Protein AF-A0A453N1J4-F1 (afdb_monomer_lite)

Radius of gyration: 18.37 Å; chains: 1; bounding box: 46×30×53 Å

InterPro domains:
  IPR014472 Choline/ethanolamine phosphotransferase [PTHR10414] (2-165)

pLDDT: mean 86.49, std 8.99, range [55.34, 95.88]

Sequence (165 aa):
MCGNATFWFWVISAVPFYFATWEHYFTNTLVLPIVNGPTEGLMLIYVCHIFTFFTGAEWWAQDFRKSVPLLNWVPLVPEISLYGIVLFLMIAFAVIPTIGSNTHNVYKVVEARKGSMVLALAMLFPFGLLMAGTLVWSYLSPSDIMRNQPHLLIIGTGFAFGYLV

Secondary structure (DSSP, 8-state):
--TTHHHHHHHHHHHHHHHHHHHHHHHSS----GGG-HHHHHHHHHHHHHHHHHH-THHHHSBHHHH-GGGTT-TT--S-BHHHHHHHHHIIIIIHHHHHHHHHHHHHHHHHTT--HHHHHHTTHHHHHHHHHHHHHHHH-TT-HHHH-HHHHHHHHHH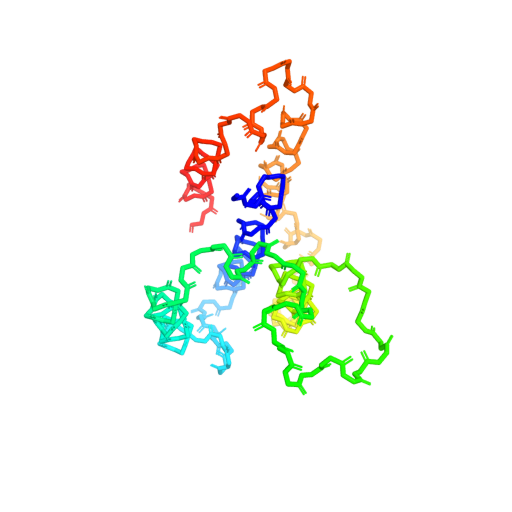HHHTT-

Organism: Aegilops tauschii subsp. strangulata (NCBI:txid200361)

Foldseek 3Di:
DCQLCLVLVLVLVLQLVLLQVLLCVLVVDRDADPCGDPVNVVVVVVVVVVVCVVVPPVLQAAFPCVNCVVCVPPPPGDRDGNVVVVSVCSVVPPNVVSNVVSLVSNVVSCVVVVHDSVVSVVLCVVVVCLSVVLVVCCVPPPVNCSRPPVPVSSVVSVVVSVVSD

Structure (mmCIF, N/CA/C/O backbone):
data_AF-A0A453N1J4-F1
#
_entry.id   AF-A0A453N1J4-F1
#
loop_
_atom_site.group_PDB
_atom_site.id
_atom_site.type_symbol
_atom_site.label_atom_id
_atom_site.label_alt_id
_atom_site.label_comp_id
_atom_site.label_asym_id
_atom_site.label_entity_id
_atom_site.label_seq_id
_atom_site.pdbx_PDB_ins_code
_atom_site.Cartn_x
_atom_site.Cartn_y
_atom_site.Cartn_z
_atom_site.occupancy
_atom_site.B_iso_or_equiv
_atom_site.auth_seq_id
_atom_site.auth_comp_id
_atom_site.auth_asym_id
_atom_site.auth_atom_id
_atom_site.pdbx_PDB_model_num
ATOM 1 N N . MET A 1 1 ? 13.678 -0.087 -13.800 1.00 57.50 1 MET A N 1
ATOM 2 C CA . MET A 1 1 ? 12.904 -0.615 -12.647 1.00 57.50 1 MET A CA 1
ATOM 3 C C . MET A 1 1 ? 12.315 0.572 -11.894 1.00 57.50 1 MET A C 1
ATOM 5 O O . MET A 1 1 ? 12.985 1.592 -11.867 1.00 57.50 1 MET A O 1
ATOM 9 N N . CYS A 1 2 ? 11.082 0.480 -11.383 1.00 63.28 2 CYS A N 1
ATOM 10 C CA . CYS A 1 2 ? 10.147 1.581 -11.058 1.00 63.28 2 CYS A CA 1
ATOM 11 C C . CYS A 1 2 ? 10.631 2.752 -10.163 1.00 63.28 2 CYS A C 1
ATOM 13 O O . CYS A 1 2 ? 9.844 3.657 -9.898 1.00 63.28 2 CYS A O 1
ATOM 15 N N . GLY A 1 3 ? 11.891 2.786 -9.716 1.00 74.00 3 GLY A N 1
ATOM 16 C CA . GLY A 1 3 ? 12.502 3.912 -9.005 1.00 74.00 3 GLY A CA 1
ATOM 17 C C . GLY A 1 3 ? 11.661 4.343 -7.807 1.00 74.00 3 GLY A C 1
ATOM 18 O O . GLY A 1 3 ? 11.238 3.505 -7.009 1.00 74.00 3 GLY A O 1
ATOM 19 N N . ASN A 1 4 ? 11.331 5.633 -7.750 1.00 72.25 4 ASN A N 1
ATOM 20 C CA . ASN A 1 4 ? 10.518 6.218 -6.681 1.00 72.25 4 ASN A CA 1
ATOM 21 C C . ASN A 1 4 ? 9.087 5.652 -6.615 1.00 72.25 4 ASN A C 1
ATOM 23 O O . ASN A 1 4 ? 8.460 5.685 -5.558 1.00 72.25 4 ASN A O 1
ATOM 27 N N . ALA A 1 5 ? 8.566 5.075 -7.704 1.00 81.81 5 ALA A N 1
ATOM 28 C CA . ALA A 1 5 ? 7.244 4.450 -7.697 1.00 81.81 5 ALA A CA 1
ATOM 29 C C . ALA A 1 5 ? 7.202 3.133 -6.908 1.00 81.81 5 ALA A C 1
ATOM 31 O O . ALA A 1 5 ? 6.128 2.710 -6.488 1.00 81.81 5 ALA A O 1
ATOM 32 N N . THR A 1 6 ? 8.352 2.504 -6.646 1.00 83.19 6 THR A N 1
ATOM 33 C CA . THR A 1 6 ? 8.424 1.240 -5.892 1.00 83.19 6 THR A CA 1
ATOM 34 C C . THR A 1 6 ? 7.855 1.391 -4.478 1.00 83.19 6 THR A C 1
ATOM 36 O O . THR A 1 6 ? 7.140 0.510 -4.007 1.00 83.19 6 THR A O 1
ATOM 39 N N . PHE A 1 7 ? 8.098 2.534 -3.827 1.00 86.25 7 PHE A N 1
ATOM 40 C CA . PHE A 1 7 ? 7.507 2.828 -2.522 1.00 86.25 7 PHE A CA 1
ATOM 41 C C . PHE A 1 7 ? 5.975 2.852 -2.594 1.00 86.25 7 PHE A C 1
ATOM 43 O O . PHE A 1 7 ? 5.300 2.242 -1.772 1.00 86.25 7 PHE A O 1
ATOM 50 N N . TRP A 1 8 ? 5.413 3.485 -3.624 1.00 89.19 8 TRP A N 1
ATOM 51 C CA . TRP A 1 8 ? 3.966 3.577 -3.800 1.00 89.19 8 TRP A CA 1
ATOM 52 C C . TRP A 1 8 ? 3.303 2.216 -4.053 1.00 89.19 8 TRP A C 1
ATOM 54 O O . TRP A 1 8 ? 2.190 2.001 -3.584 1.00 89.19 8 TRP A O 1
ATOM 64 N N . PHE A 1 9 ? 3.992 1.265 -4.694 1.00 88.75 9 PHE A N 1
ATOM 65 C CA . PHE A 1 9 ? 3.514 -0.122 -4.801 1.00 88.75 9 PHE A CA 1
ATOM 66 C C . PHE A 1 9 ? 3.398 -0.823 -3.439 1.00 88.75 9 PHE A C 1
ATOM 68 O O . PHE A 1 9 ? 2.461 -1.592 -3.206 1.00 88.75 9 PHE A O 1
ATOM 75 N N . TRP A 1 10 ? 4.314 -0.531 -2.514 1.00 89.69 10 TRP A N 1
ATOM 76 C CA . TRP A 1 10 ? 4.189 -0.998 -1.135 1.00 89.69 10 TRP A CA 1
ATOM 77 C C . TRP A 1 10 ? 3.003 -0.324 -0.427 1.00 89.69 10 TRP A C 1
ATOM 79 O O . TRP A 1 10 ? 2.198 -1.017 0.191 1.00 89.69 10 TRP A O 1
ATOM 89 N N . VAL A 1 11 ? 2.813 0.990 -0.601 1.00 91.25 11 VAL A N 1
ATOM 90 C CA . VAL A 1 11 ? 1.688 1.740 -0.003 1.00 91.25 11 VAL A CA 1
ATOM 91 C C . VAL A 1 11 ? 0.325 1.182 -0.416 1.00 91.25 11 VAL A C 1
ATOM 93 O O . VAL A 1 11 ? -0.515 0.930 0.448 1.00 91.25 11 VAL A O 1
ATOM 96 N N . ILE A 1 12 ? 0.098 0.956 -1.715 1.00 90.75 12 ILE A N 1
ATOM 97 C CA . ILE A 1 12 ? -1.190 0.434 -2.212 1.00 90.75 12 ILE A CA 1
ATOM 98 C C . ILE A 1 12 ? -1.484 -0.992 -1.730 1.00 90.75 12 ILE A C 1
ATOM 100 O O . ILE A 1 12 ? -2.630 -1.418 -1.791 1.00 90.75 12 ILE A O 1
ATOM 104 N N . SER A 1 13 ? -0.471 -1.713 -1.243 1.00 88.69 13 SER A N 1
ATOM 105 C CA . SER A 1 13 ? -0.623 -3.047 -0.656 1.00 88.69 13 SER A CA 1
ATOM 106 C C . SER A 1 13 ? -0.839 -2.969 0.860 1.00 88.69 13 SER A C 1
ATOM 108 O O . SER A 1 13 ? -1.742 -3.606 1.398 1.00 88.69 13 SER A O 1
ATOM 110 N N . ALA A 1 14 ? -0.043 -2.150 1.554 1.00 91.56 14 ALA A N 1
ATOM 111 C CA . ALA A 1 14 ? -0.065 -2.028 3.009 1.00 91.56 14 ALA A CA 1
ATOM 112 C C . ALA A 1 14 ? -1.335 -1.339 3.529 1.00 91.56 14 ALA A C 1
ATOM 114 O O . ALA A 1 14 ? -1.902 -1.779 4.527 1.00 91.56 14 ALA A O 1
ATOM 115 N N . VAL A 1 15 ? -1.810 -0.281 2.857 1.00 93.19 15 VAL A N 1
ATOM 116 C CA . VAL A 1 15 ? -2.966 0.500 3.328 1.00 93.19 15 VAL A CA 1
ATOM 117 C C . VAL A 1 15 ? -4.258 -0.331 3.346 1.00 93.19 15 VAL A C 1
ATOM 119 O O . VAL A 1 15 ? -4.875 -0.403 4.409 1.00 93.19 15 VAL A O 1
ATOM 122 N N . PRO A 1 16 ? -4.684 -0.999 2.253 1.00 90.75 16 PRO A N 1
ATOM 123 C CA . PRO A 1 16 ? -5.895 -1.821 2.288 1.00 90.75 16 PRO A CA 1
ATOM 124 C C . PRO A 1 16 ? -5.802 -2.955 3.309 1.00 90.75 16 PRO A C 1
ATOM 126 O O . PRO A 1 16 ? -6.774 -3.222 4.012 1.00 90.75 16 PRO A O 1
ATOM 129 N N . PHE A 1 17 ? -4.627 -3.583 3.428 1.00 90.00 17 PHE A N 1
ATOM 130 C CA . PHE A 1 17 ? -4.403 -4.652 4.396 1.00 90.00 17 PHE A CA 1
ATOM 131 C C . PHE A 1 17 ? -4.552 -4.152 5.835 1.00 90.00 17 PHE A C 1
ATOM 133 O O . PHE A 1 17 ? -5.274 -4.763 6.615 1.00 90.00 17 PHE A O 1
ATOM 140 N N . TYR A 1 18 ? -3.943 -3.012 6.174 1.00 93.12 18 TYR A N 1
ATOM 141 C CA . TYR A 1 18 ? -4.055 -2.432 7.512 1.00 93.12 18 TYR A CA 1
ATOM 142 C C . TYR A 1 18 ? -5.494 -2.033 7.856 1.00 93.12 18 TYR A C 1
ATOM 144 O O . TYR A 1 18 ? -5.961 -2.235 8.972 1.00 93.12 18 TYR A O 1
ATOM 152 N N . PHE A 1 19 ? -6.239 -1.490 6.890 1.00 92.69 19 PHE A N 1
ATOM 153 C CA . PHE A 1 19 ? -7.656 -1.193 7.098 1.00 92.69 19 PHE A CA 1
ATOM 154 C C . PHE A 1 19 ? -8.492 -2.464 7.275 1.00 92.69 19 PHE A C 1
ATOM 156 O O . PHE A 1 19 ? -9.473 -2.437 8.013 1.00 92.69 19 PHE A O 1
ATOM 163 N N . ALA A 1 20 ? -8.139 -3.566 6.609 1.00 89.94 20 ALA A N 1
ATOM 164 C CA . ALA A 1 20 ? -8.821 -4.849 6.775 1.00 89.94 20 ALA A CA 1
ATOM 165 C C . ALA A 1 20 ? -8.527 -5.480 8.147 1.00 89.94 20 ALA A C 1
ATOM 167 O O . ALA A 1 20 ? -9.440 -5.996 8.790 1.00 89.94 20 ALA A O 1
ATOM 168 N N . THR A 1 21 ? -7.288 -5.395 8.645 1.00 91.00 21 THR A N 1
ATOM 169 C CA . THR A 1 21 ? -6.948 -5.857 10.004 1.00 91.00 21 THR A CA 1
ATOM 170 C C . THR A 1 21 ? -7.580 -4.972 11.076 1.00 91.00 21 THR A C 1
ATOM 172 O O . THR A 1 21 ? -8.106 -5.478 12.068 1.00 91.00 21 THR A O 1
ATOM 175 N N . TRP A 1 22 ? -7.625 -3.658 10.853 1.00 93.06 22 TRP A N 1
ATOM 176 C CA . TRP A 1 22 ? -8.348 -2.724 11.713 1.00 93.06 22 TRP A CA 1
ATOM 177 C C . TRP A 1 22 ? -9.852 -3.024 11.752 1.00 93.06 22 TRP A C 1
ATOM 179 O O . TRP A 1 22 ? -10.436 -3.079 12.831 1.00 93.06 22 TRP A O 1
ATOM 189 N N . GLU A 1 23 ? -10.489 -3.305 10.612 1.00 92.06 23 GLU A N 1
ATOM 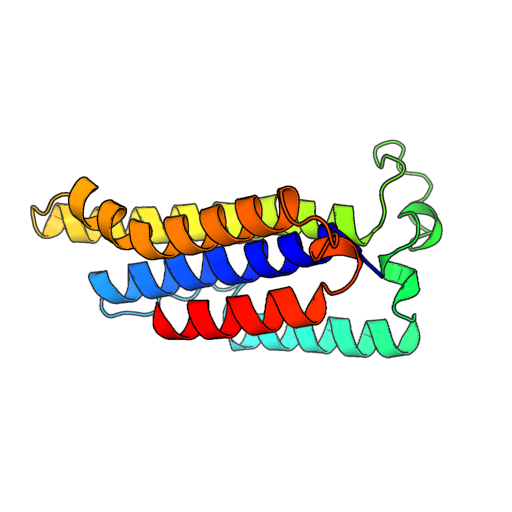190 C CA . GLU A 1 23 ? -11.882 -3.764 10.590 1.00 92.06 23 GLU A CA 1
ATOM 191 C C . GLU A 1 23 ? -12.064 -5.081 11.347 1.00 92.06 23 GLU A C 1
ATOM 193 O O . GLU A 1 23 ? -13.006 -5.215 12.138 1.00 92.06 23 GLU A O 1
ATOM 198 N N . HIS A 1 24 ? -11.161 -6.038 11.134 1.00 90.38 24 HIS A N 1
ATOM 199 C CA . HIS A 1 24 ? -11.187 -7.325 11.815 1.00 90.38 24 HIS A CA 1
ATOM 200 C C . HIS A 1 24 ? -11.149 -7.157 13.340 1.00 90.38 24 HIS A C 1
ATOM 202 O O . HIS A 1 24 ? -11.917 -7.815 14.040 1.00 90.38 24 HIS A O 1
ATOM 208 N N . TYR A 1 25 ? -10.350 -6.218 13.855 1.00 90.62 25 TYR A N 1
ATOM 209 C CA . TYR A 1 25 ? -10.289 -5.905 15.285 1.00 90.62 25 TYR A CA 1
ATOM 210 C C . TYR A 1 25 ? -11.647 -5.466 15.868 1.00 90.62 25 TYR A C 1
ATOM 212 O O . TYR A 1 25 ? -12.014 -5.865 16.974 1.00 90.62 25 TYR A O 1
ATOM 220 N N . PHE A 1 26 ? -12.436 -4.668 15.140 1.00 89.81 26 PHE A N 1
ATOM 221 C CA . PHE A 1 26 ? -13.745 -4.212 15.630 1.00 89.81 26 PHE A CA 1
ATOM 222 C C . PHE A 1 26 ? -14.851 -5.250 15.427 1.00 89.81 26 PHE A C 1
ATOM 224 O O . PHE A 1 26 ? -15.681 -5.467 16.321 1.00 89.81 26 PHE A O 1
ATOM 231 N N . THR A 1 27 ? -14.880 -5.870 14.251 1.00 87.00 27 THR A N 1
ATOM 232 C CA . THR A 1 27 ? -15.961 -6.763 13.812 1.00 87.00 27 THR A CA 1
ATOM 233 C C . THR A 1 27 ? -15.772 -8.209 14.285 1.00 87.00 27 THR A C 1
ATOM 235 O O . THR A 1 27 ? -16.754 -8.942 14.370 1.00 87.00 27 THR A O 1
ATOM 238 N N . ASN A 1 28 ? -14.546 -8.612 14.646 1.00 85.38 28 ASN A N 1
ATOM 239 C CA . ASN A 1 28 ? -14.114 -10.002 14.870 1.00 85.38 28 ASN A CA 1
ATOM 240 C C . ASN A 1 28 ? -14.332 -10.926 13.660 1.00 85.38 28 ASN A C 1
ATOM 242 O O . ASN A 1 28 ? -14.322 -12.150 13.787 1.00 85.38 28 ASN A O 1
ATOM 246 N N . THR A 1 29 ? -14.534 -10.358 12.473 1.00 79.25 29 THR A N 1
ATOM 247 C CA . THR A 1 29 ? -14.769 -11.102 11.234 1.00 79.25 29 THR A CA 1
ATOM 248 C C . THR A 1 29 ? -13.915 -10.507 10.136 1.00 79.25 29 THR A C 1
ATOM 250 O O . THR A 1 29 ? -13.863 -9.293 9.984 1.00 79.25 29 THR A O 1
ATOM 253 N N . LEU A 1 30 ? -13.208 -11.339 9.378 1.00 73.31 30 LEU A N 1
ATOM 254 C CA . LEU A 1 30 ? -12.455 -10.858 8.225 1.00 73.31 30 LEU A CA 1
ATOM 255 C C . LEU A 1 30 ? -13.398 -10.830 7.018 1.00 73.31 30 LEU A C 1
ATOM 257 O O . LEU A 1 30 ? -13.610 -11.855 6.368 1.00 73.31 30 LEU A O 1
ATOM 261 N N . VAL A 1 31 ? -14.016 -9.676 6.761 1.00 67.94 31 VAL A N 1
ATOM 262 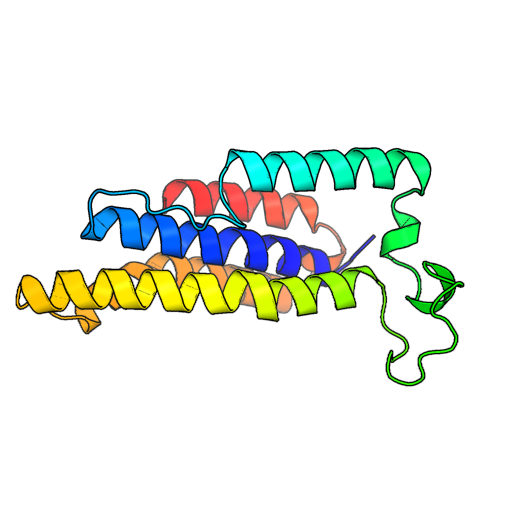C CA . VAL A 1 31 ? -14.889 -9.495 5.596 1.00 67.94 31 VAL A CA 1
ATOM 263 C C . VAL A 1 31 ? -14.008 -9.227 4.385 1.00 67.94 31 VAL A C 1
ATOM 265 O O . VAL A 1 31 ? -13.471 -8.140 4.204 1.00 67.94 31 VAL A O 1
ATOM 268 N N . LEU A 1 32 ? -13.827 -10.250 3.558 1.00 63.78 32 LEU A N 1
ATOM 269 C CA . LEU A 1 32 ? -13.028 -10.142 2.346 1.00 63.78 32 LEU A CA 1
ATOM 270 C C . LEU A 1 32 ? -13.915 -9.657 1.190 1.00 63.78 32 LEU A C 1
ATOM 272 O O . LEU A 1 32 ? -14.955 -10.271 0.931 1.00 63.78 32 LEU A O 1
ATOM 276 N N . PRO A 1 33 ? -13.532 -8.585 0.474 1.00 62.56 33 PRO A N 1
ATOM 277 C CA . PRO A 1 33 ? -14.199 -8.214 -0.767 1.00 62.56 33 PRO A CA 1
ATOM 278 C C . PRO A 1 33 ? -14.070 -9.357 -1.774 1.00 62.56 33 PRO A C 1
ATOM 280 O O . PRO A 1 33 ? -13.013 -9.977 -1.843 1.00 62.56 33 PRO A O 1
ATOM 283 N N . ILE A 1 34 ? -15.104 -9.593 -2.590 1.00 60.16 34 ILE A N 1
ATOM 284 C CA . ILE A 1 34 ? -15.083 -10.635 -3.634 1.00 60.16 34 ILE A CA 1
ATOM 285 C C . ILE A 1 34 ? -13.838 -10.445 -4.519 1.00 60.16 34 ILE A C 1
ATOM 287 O O . ILE A 1 34 ? -12.935 -11.265 -4.477 1.00 60.16 34 ILE A O 1
ATOM 291 N N . VAL A 1 35 ? -13.697 -9.265 -5.138 1.00 55.34 35 VAL A N 1
ATOM 292 C CA . VAL A 1 35 ? -12.623 -8.917 -6.099 1.00 55.34 35 VAL A CA 1
ATOM 293 C C . VAL A 1 35 ? -11.245 -8.651 -5.447 1.00 55.34 35 VAL A C 1
ATOM 295 O O . VAL A 1 35 ? -10.300 -8.230 -6.108 1.00 55.34 35 VAL A O 1
ATOM 298 N N . ASN A 1 36 ? -11.077 -8.898 -4.145 1.00 60.25 36 ASN A N 1
ATOM 299 C CA . ASN A 1 36 ? -9.775 -8.793 -3.469 1.00 60.25 36 ASN A CA 1
ATOM 300 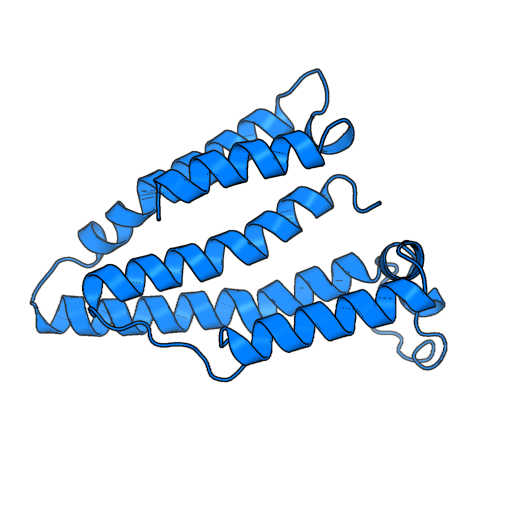C C . ASN A 1 36 ? -9.629 -9.831 -2.342 1.00 60.25 36 ASN A C 1
ATOM 302 O O . ASN A 1 36 ? -8.972 -9.591 -1.327 1.00 60.25 36 ASN A O 1
ATOM 306 N N . GLY A 1 37 ? -10.290 -10.981 -2.495 1.00 66.75 37 GLY A N 1
ATOM 307 C CA . GLY A 1 37 ? -10.135 -12.106 -1.583 1.00 66.75 37 GLY A CA 1
ATOM 308 C C . GLY A 1 37 ? -8.734 -12.722 -1.689 1.00 66.75 37 GLY A C 1
ATOM 309 O O . GLY A 1 37 ? -8.074 -12.582 -2.719 1.00 66.75 37 GLY A O 1
ATOM 310 N N . PRO A 1 38 ? -8.267 -13.460 -0.668 1.00 65.56 38 PRO A N 1
ATOM 311 C CA . PRO A 1 38 ? -6.931 -14.051 -0.648 1.00 65.56 38 PRO A CA 1
ATOM 312 C C . PRO A 1 38 ? -6.701 -14.984 -1.842 1.00 65.56 38 PRO A C 1
ATOM 314 O O . PRO A 1 38 ? -5.629 -14.965 -2.435 1.00 65.56 38 PRO A O 1
ATOM 317 N N . THR A 1 39 ? -7.717 -15.746 -2.255 1.00 76.19 39 THR A N 1
ATOM 318 C CA . THR A 1 39 ? -7.622 -16.644 -3.414 1.00 76.19 39 THR A CA 1
ATOM 319 C C . THR A 1 39 ? -7.562 -15.880 -4.738 1.00 76.19 39 THR A C 1
ATOM 321 O O . THR A 1 39 ? -6.686 -16.144 -5.559 1.00 76.19 39 THR A O 1
ATOM 324 N N . GLU A 1 40 ? -8.468 -14.921 -4.948 1.00 79.62 40 GLU A N 1
ATOM 325 C CA . GLU A 1 40 ? -8.553 -14.154 -6.200 1.00 79.62 40 GLU A CA 1
ATOM 326 C C . GLU A 1 40 ? -7.341 -13.231 -6.377 1.00 79.62 40 GLU A C 1
ATOM 328 O O . GLU A 1 40 ? -6.742 -13.186 -7.453 1.00 79.62 40 GLU A O 1
ATOM 333 N N . GLY A 1 41 ? -6.917 -12.566 -5.299 1.00 78.19 41 GLY A N 1
ATOM 334 C CA . GLY A 1 41 ? -5.735 -11.710 -5.282 1.00 78.19 41 GLY A CA 1
ATOM 335 C C . GLY A 1 41 ? -4.450 -12.483 -5.581 1.00 78.19 41 GLY A C 1
ATOM 336 O O . GLY A 1 41 ? -3.667 -12.060 -6.432 1.00 78.19 41 GLY A O 1
ATOM 337 N N . LEU A 1 42 ? -4.247 -13.653 -4.957 1.00 81.25 42 LEU A N 1
ATOM 338 C CA . LEU A 1 42 ? -3.089 -14.507 -5.253 1.00 81.25 42 LEU A CA 1
ATOM 339 C C . LEU A 1 42 ? -3.104 -15.009 -6.699 1.00 81.25 42 LEU A C 1
ATOM 341 O O . LEU A 1 42 ? -2.066 -14.986 -7.359 1.00 81.25 42 LEU A O 1
ATOM 345 N N . MET A 1 43 ? -4.269 -15.409 -7.217 1.00 85.44 43 MET A N 1
ATOM 346 C CA . MET A 1 43 ? -4.401 -15.833 -8.611 1.00 85.44 43 MET A CA 1
ATOM 347 C C . MET A 1 43 ? -4.019 -14.705 -9.579 1.00 85.44 43 MET A C 1
ATOM 349 O O . MET A 1 43 ? -3.249 -14.941 -10.511 1.00 85.44 43 MET A O 1
ATOM 353 N N . LEU A 1 44 ? -4.490 -13.478 -9.336 1.00 85.25 44 LEU A N 1
ATOM 354 C CA . LEU A 1 44 ? -4.144 -12.309 -10.148 1.00 85.25 44 LEU A CA 1
ATOM 355 C C . LEU A 1 44 ? -2.636 -12.037 -10.107 1.00 85.25 44 LEU A C 1
ATOM 357 O O . LEU A 1 44 ? -2.014 -11.836 -11.151 1.00 85.25 44 LEU A O 1
ATOM 361 N N . ILE A 1 45 ? -2.024 -12.110 -8.922 1.00 86.81 45 ILE A N 1
ATOM 362 C CA . ILE A 1 45 ? -0.574 -11.961 -8.761 1.00 86.81 45 ILE A CA 1
ATOM 363 C C . ILE A 1 45 ? 0.177 -13.043 -9.550 1.00 86.81 45 ILE A C 1
ATOM 365 O O . ILE A 1 45 ? 1.134 -12.710 -10.251 1.00 86.81 45 ILE A O 1
ATOM 369 N N . TYR A 1 46 ? -0.239 -14.311 -9.494 1.00 89.94 46 TYR A N 1
ATOM 370 C CA . TYR A 1 46 ? 0.406 -15.387 -10.257 1.00 89.94 46 TYR A CA 1
ATOM 371 C C . TYR A 1 46 ? 0.296 -15.181 -11.765 1.00 89.94 46 TYR A C 1
ATOM 373 O O . TYR A 1 46 ? 1.297 -15.323 -12.470 1.00 89.94 46 TYR A O 1
ATOM 381 N N . VAL A 1 47 ? -0.877 -14.785 -12.260 1.00 92.06 47 VAL A N 1
ATOM 382 C CA . VAL A 1 47 ? -1.067 -14.453 -13.678 1.00 92.06 47 VAL A CA 1
ATOM 383 C C . VAL A 1 47 ? -0.139 -13.309 -14.088 1.00 92.06 47 VAL A C 1
ATOM 385 O O . VAL A 1 47 ? 0.548 -13.422 -15.102 1.00 92.06 47 VAL A O 1
ATOM 388 N N . CYS A 1 48 ? -0.031 -12.253 -13.276 1.00 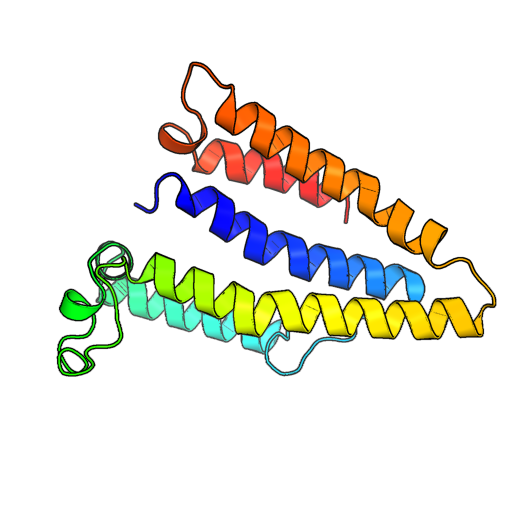90.38 48 CYS A N 1
ATOM 389 C CA . CYS A 1 48 ? 0.899 -11.150 -13.524 1.00 90.38 48 CYS A CA 1
ATOM 390 C C . CYS A 1 48 ? 2.366 -11.608 -13.557 1.00 90.38 48 CYS A C 1
ATOM 392 O O . CYS A 1 48 ? 3.128 -11.139 -14.403 1.00 90.38 48 CYS A O 1
ATOM 394 N N . HIS A 1 49 ? 2.777 -12.532 -12.681 1.00 91.44 49 HIS A N 1
ATOM 395 C CA . HIS A 1 49 ? 4.143 -13.070 -12.673 1.00 91.44 49 HIS A CA 1
ATOM 396 C C . HIS A 1 49 ? 4.434 -13.919 -13.912 1.00 91.44 49 HIS A C 1
ATOM 398 O O . HIS A 1 49 ? 5.466 -13.720 -14.551 1.00 91.44 49 HIS A O 1
ATOM 404 N N . ILE A 1 50 ? 3.519 -14.818 -14.287 1.00 94.62 50 ILE A N 1
ATOM 405 C CA . ILE A 1 50 ? 3.645 -15.643 -15.498 1.00 94.62 50 ILE A CA 1
ATOM 406 C C . ILE A 1 50 ? 3.698 -14.749 -16.738 1.00 94.62 50 ILE A C 1
ATOM 408 O O . ILE A 1 50 ? 4.551 -14.930 -17.600 1.00 94.62 50 ILE A O 1
ATOM 412 N N . PHE A 1 51 ? 2.830 -13.743 -16.814 1.00 93.00 51 PHE A N 1
ATOM 413 C CA . PHE A 1 51 ? 2.846 -12.779 -17.906 1.00 93.00 51 PHE A CA 1
ATOM 414 C C . PHE A 1 51 ? 4.185 -12.029 -17.976 1.00 93.00 51 PHE A C 1
ATOM 416 O O . PHE A 1 51 ? 4.814 -11.978 -19.031 1.00 93.00 51 PHE A O 1
ATOM 423 N N . THR A 1 52 ? 4.673 -11.534 -16.833 1.00 92.69 52 THR A N 1
ATOM 424 C CA . THR A 1 52 ? 5.959 -10.823 -16.741 1.00 92.69 52 THR A CA 1
ATOM 425 C C . THR A 1 52 ? 7.144 -11.714 -17.113 1.00 92.69 52 THR A C 1
ATOM 427 O O . THR A 1 52 ? 8.115 -11.217 -17.678 1.00 92.69 52 THR A O 1
ATOM 430 N N . PHE A 1 53 ? 7.076 -13.022 -16.845 1.00 92.62 53 PHE A N 1
ATOM 431 C CA . PHE A 1 53 ? 8.091 -13.978 -17.290 1.00 92.62 53 PHE A CA 1
ATOM 432 C C . PHE A 1 53 ? 8.217 -14.008 -18.821 1.00 92.62 53 PHE A C 1
ATOM 434 O O . PHE A 1 53 ? 9.333 -14.056 -19.333 1.00 92.62 53 PHE A O 1
ATOM 441 N N . PHE A 1 54 ? 7.101 -13.915 -19.553 1.00 93.44 54 PHE A N 1
ATOM 442 C CA . PHE A 1 54 ? 7.114 -13.901 -21.018 1.00 93.44 54 PHE A CA 1
ATOM 443 C C . PHE A 1 54 ? 7.441 -12.528 -21.618 1.00 93.44 54 PHE A C 1
ATOM 445 O O . PHE A 1 54 ? 8.160 -12.459 -22.612 1.00 93.44 54 PHE A O 1
ATOM 452 N N . THR A 1 55 ? 6.918 -11.436 -21.054 1.00 89.88 55 THR A N 1
ATOM 453 C CA . THR A 1 55 ? 7.092 -10.085 -21.627 1.00 89.88 55 THR A CA 1
ATOM 454 C C . THR A 1 55 ? 8.324 -9.343 -21.120 1.00 89.88 55 THR A C 1
ATOM 456 O O . THR A 1 55 ? 8.717 -8.333 -21.701 1.00 89.88 55 THR A O 1
ATOM 459 N N . GLY A 1 56 ? 8.912 -9.800 -20.016 1.00 90.81 56 GLY A N 1
ATOM 460 C CA . GLY A 1 56 ? 9.956 -9.089 -19.289 1.00 90.81 56 GLY A CA 1
ATOM 461 C C . GLY A 1 56 ? 9.417 -7.944 -18.422 1.00 90.81 56 GLY A C 1
ATOM 462 O O . GLY A 1 56 ? 8.326 -7.409 -18.632 1.00 90.81 56 GLY A O 1
ATOM 463 N N . ALA A 1 57 ? 10.214 -7.538 -17.429 1.00 86.62 57 ALA A N 1
ATOM 464 C CA . ALA A 1 57 ? 9.860 -6.460 -16.500 1.00 86.62 57 ALA A CA 1
ATOM 465 C C . ALA A 1 57 ? 9.830 -5.069 -17.164 1.00 86.62 57 ALA A C 1
ATOM 467 O O . ALA A 1 57 ? 9.111 -4.177 -16.713 1.00 86.62 57 ALA A O 1
ATOM 468 N N . GLU A 1 58 ? 10.592 -4.877 -18.244 1.00 88.25 58 GLU A N 1
ATOM 469 C CA . GLU A 1 58 ? 10.640 -3.616 -18.996 1.00 88.25 58 GLU A CA 1
ATOM 470 C C . GLU A 1 58 ? 9.295 -3.261 -19.632 1.00 88.25 58 GLU A C 1
ATOM 472 O O . GLU A 1 58 ? 8.970 -2.079 -19.756 1.00 88.25 58 GLU A O 1
ATOM 477 N N . TRP A 1 59 ? 8.467 -4.266 -19.932 1.00 89.56 59 TRP A N 1
ATOM 478 C CA . TRP A 1 59 ? 7.126 -4.069 -20.471 1.00 89.56 59 TRP A CA 1
ATOM 479 C C . TRP A 1 59 ? 6.232 -3.219 -19.555 1.00 89.56 59 TRP A C 1
ATOM 481 O O . TRP A 1 59 ? 5.400 -2.450 -20.031 1.00 89.56 59 TRP A O 1
ATOM 491 N N . TRP A 1 60 ? 6.437 -3.290 -18.238 1.00 88.44 60 TRP A N 1
ATOM 492 C CA . TRP A 1 60 ? 5.727 -2.448 -17.273 1.00 88.44 60 TRP A CA 1
ATOM 493 C C . TRP A 1 60 ? 6.318 -1.038 -17.160 1.00 88.44 60 TRP A C 1
ATOM 495 O O . TRP A 1 60 ? 5.620 -0.107 -16.762 1.00 88.44 60 TRP A O 1
ATOM 505 N N . ALA A 1 61 ? 7.606 -0.877 -17.473 1.00 86.81 61 ALA A N 1
ATOM 506 C CA . ALA A 1 61 ? 8.354 0.367 -17.304 1.00 86.81 61 ALA A CA 1
ATOM 507 C C . ALA A 1 61 ? 8.263 1.312 -18.505 1.00 86.81 61 ALA A C 1
ATOM 509 O O . ALA A 1 61 ? 8.373 2.523 -18.317 1.00 86.81 61 ALA A O 1
ATOM 510 N N . GLN A 1 62 ? 8.073 0.771 -19.706 1.00 86.69 62 GLN A N 1
ATOM 511 C CA . GLN A 1 62 ? 7.937 1.559 -20.926 1.00 86.69 62 GLN A CA 1
ATOM 512 C C . GLN A 1 62 ? 6.565 2.252 -21.030 1.00 86.69 62 GLN A C 1
ATOM 514 O O . GLN A 1 62 ? 5.630 1.975 -20.272 1.00 86.69 62 GLN A O 1
ATOM 519 N N . ASP A 1 63 ? 6.459 3.161 -21.998 1.00 85.31 63 ASP A N 1
ATOM 520 C CA . ASP A 1 63 ? 5.241 3.921 -22.277 1.00 85.31 63 ASP A CA 1
ATOM 521 C C . ASP A 1 63 ? 4.077 2.998 -22.643 1.00 85.31 63 ASP A C 1
ATOM 523 O O . ASP A 1 63 ? 4.244 2.049 -23.417 1.00 85.31 63 ASP A O 1
ATOM 527 N N . PHE A 1 64 ? 2.871 3.332 -22.177 1.00 81.38 64 PHE A N 1
ATOM 528 C CA . PHE A 1 64 ? 1.656 2.555 -22.455 1.00 81.38 64 PHE A CA 1
ATOM 529 C C . PHE A 1 64 ? 1.484 2.196 -23.939 1.00 81.38 64 PHE A C 1
ATOM 531 O O . PHE A 1 64 ? 1.181 1.054 -24.281 1.00 81.38 64 PHE A O 1
ATOM 538 N N . ARG A 1 65 ? 1.730 3.164 -24.831 1.00 79.69 65 ARG A N 1
ATOM 539 C CA . ARG A 1 65 ? 1.587 3.002 -26.287 1.00 79.69 65 ARG A CA 1
ATOM 540 C C . ARG A 1 65 ? 2.551 1.968 -26.871 1.00 79.69 65 ARG A C 1
ATOM 542 O O . ARG A 1 65 ? 2.217 1.320 -27.859 1.00 79.69 65 ARG A O 1
ATOM 549 N N . LYS A 1 66 ? 3.731 1.803 -26.262 1.00 82.81 66 LYS A N 1
ATOM 550 C CA . LYS A 1 66 ? 4.719 0.787 -26.651 1.00 82.81 66 LYS A CA 1
ATOM 551 C C . LYS A 1 66 ? 4.357 -0.582 -26.079 1.00 82.81 66 LYS A C 1
ATOM 553 O O . LYS A 1 66 ? 4.507 -1.581 -26.776 1.00 82.81 66 LYS A O 1
ATOM 558 N N . SER A 1 67 ? 3.834 -0.632 -24.852 1.00 82.31 67 SER A N 1
ATOM 559 C CA . SER A 1 67 ? 3.403 -1.884 -24.214 1.00 82.31 67 SER A CA 1
ATOM 560 C C . SER A 1 67 ? 2.154 -2.488 -24.841 1.00 82.31 67 SER A C 1
ATOM 562 O O . SER A 1 67 ? 2.061 -3.711 -24.948 1.00 82.31 67 SER A O 1
ATOM 564 N N . VAL A 1 68 ? 1.205 -1.653 -25.273 1.00 82.50 68 VAL A N 1
ATOM 565 C CA . VAL A 1 68 ? -0.063 -2.096 -25.865 1.00 82.50 68 VAL A CA 1
ATOM 566 C C . VAL A 1 68 ? -0.310 -1.375 -27.200 1.00 82.50 68 VAL A C 1
ATOM 568 O O . VAL A 1 68 ? -1.169 -0.493 -27.284 1.00 82.50 68 VAL A O 1
ATOM 571 N N . PRO A 1 69 ? 0.399 -1.762 -28.282 1.00 78.06 69 PRO A N 1
ATOM 572 C CA . PRO A 1 69 ? 0.294 -1.095 -29.586 1.00 78.06 69 PRO A CA 1
ATOM 573 C C . PRO A 1 69 ? -1.121 -1.128 -30.182 1.00 78.06 69 PRO A C 1
ATOM 575 O O . PRO A 1 69 ? -1.506 -0.243 -30.940 1.00 78.06 69 PRO A O 1
ATOM 578 N N . LEU A 1 70 ? -1.924 -2.127 -29.802 1.00 77.88 70 LEU A N 1
ATOM 579 C CA . LEU A 1 70 ? -3.322 -2.293 -30.218 1.00 77.88 70 LEU A CA 1
ATOM 580 C C . LEU A 1 70 ? -4.243 -1.152 -29.743 1.00 77.88 70 LEU A C 1
ATOM 582 O O . LEU A 1 70 ? -5.265 -0.891 -30.372 1.00 77.88 70 LEU A O 1
ATOM 586 N N . LEU A 1 71 ? -3.888 -0.462 -28.654 1.00 73.62 71 LEU A N 1
ATOM 587 C CA . LEU A 1 71 ? -4.653 0.649 -28.070 1.00 73.62 71 LEU A CA 1
ATOM 588 C C . LEU A 1 71 ? -4.043 2.025 -28.377 1.00 73.62 71 LEU A C 1
ATOM 590 O O . LEU A 1 71 ? -4.457 3.032 -27.805 1.00 73.62 71 LEU A O 1
ATOM 594 N N . ASN A 1 72 ? -3.099 2.095 -29.319 1.00 70.69 72 ASN A N 1
ATOM 595 C CA . ASN A 1 72 ? -2.402 3.332 -29.685 1.00 70.69 72 ASN A CA 1
ATOM 596 C C . ASN A 1 72 ? -3.328 4.406 -30.301 1.00 70.69 72 ASN A C 1
ATOM 598 O O . ASN A 1 72 ? -2.962 5.572 -30.399 1.00 70.69 72 ASN A O 1
ATOM 602 N N . TRP A 1 73 ? -4.546 4.024 -30.697 1.00 73.44 73 TRP A N 1
ATOM 603 C CA . TRP A 1 73 ? -5.568 4.918 -31.241 1.00 73.44 73 TRP A CA 1
ATOM 604 C C . TRP A 1 73 ? -6.342 5.704 -30.172 1.00 73.44 73 TRP A C 1
ATOM 606 O O . TRP A 1 73 ? -7.102 6.597 -30.534 1.00 73.44 73 TRP A O 1
ATOM 616 N N . VAL A 1 74 ? -6.181 5.397 -28.877 1.00 72.00 74 VAL A N 1
ATOM 617 C CA . VAL A 1 74 ? -6.887 6.095 -27.793 1.00 72.00 74 VAL A CA 1
ATOM 618 C C . VAL A 1 74 ? -6.115 7.367 -27.401 1.00 72.00 74 VAL A C 1
ATOM 620 O O . VAL A 1 74 ? -5.068 7.273 -26.756 1.00 72.00 74 VAL A O 1
ATOM 623 N N . PRO A 1 75 ? -6.619 8.576 -27.726 1.00 63.75 75 PRO A N 1
ATOM 624 C CA . PRO A 1 75 ? -5.901 9.837 -27.498 1.00 63.75 75 PRO A CA 1
ATOM 625 C C . PRO A 1 75 ? -5.844 10.253 -26.018 1.00 63.75 75 PRO A C 1
ATOM 627 O O . PRO A 1 75 ? -5.149 11.201 -25.669 1.00 63.75 75 PRO A O 1
ATOM 630 N N . LEU A 1 76 ? -6.573 9.550 -25.148 1.00 62.00 76 LEU A N 1
ATOM 631 C CA . LEU A 1 76 ? -6.738 9.862 -23.727 1.00 62.00 76 LEU A CA 1
ATOM 632 C C . LEU A 1 76 ? -5.597 9.377 -22.826 1.00 62.00 76 LEU A C 1
ATOM 634 O O . LEU A 1 76 ? -5.614 9.699 -21.642 1.00 62.00 76 LEU A O 1
ATOM 638 N N . VAL A 1 77 ? -4.624 8.615 -23.340 1.00 64.25 77 VAL A N 1
ATOM 639 C CA . VAL A 1 77 ? -3.523 8.107 -22.508 1.00 64.25 77 VAL A CA 1
ATOM 640 C C . VAL A 1 77 ? -2.314 9.044 -22.626 1.00 64.25 77 VAL A C 1
ATOM 642 O O . VAL A 1 77 ? -1.727 9.124 -23.718 1.00 64.25 77 VAL A O 1
ATOM 645 N N . PRO A 1 78 ? -1.939 9.766 -21.546 1.00 66.25 78 PRO A N 1
ATOM 646 C CA . PRO A 1 78 ? -0.743 10.601 -21.539 1.00 66.25 78 PRO A CA 1
ATOM 647 C C . PRO A 1 78 ? 0.517 9.729 -21.669 1.00 66.25 78 PRO A C 1
ATOM 649 O O . PRO A 1 78 ? 0.449 8.507 -21.516 1.00 66.25 78 PRO A O 1
ATOM 652 N N . GLU A 1 79 ? 1.672 10.336 -21.953 1.00 72.06 79 GLU A N 1
ATOM 653 C CA . GLU A 1 79 ? 2.973 9.645 -21.962 1.00 72.06 79 GLU A CA 1
ATOM 654 C C . GLU A 1 79 ? 3.372 9.249 -20.531 1.00 72.06 79 GLU A C 1
ATOM 656 O O . GLU A 1 79 ? 4.169 9.903 -19.865 1.00 72.06 79 GLU A O 1
ATOM 661 N N . ILE A 1 80 ? 2.730 8.198 -20.023 1.00 78.75 80 ILE A N 1
ATOM 662 C CA . ILE A 1 80 ? 2.955 7.623 -18.701 1.00 78.75 80 ILE A CA 1
ATOM 663 C C . ILE A 1 80 ? 3.384 6.171 -18.901 1.00 78.75 80 ILE A C 1
ATOM 665 O O . ILE A 1 80 ? 2.894 5.459 -19.788 1.00 78.75 80 ILE A O 1
ATOM 669 N N . SER A 1 81 ? 4.297 5.729 -18.044 1.00 86.06 81 SER A N 1
ATOM 670 C CA . SER A 1 81 ? 4.672 4.329 -17.924 1.00 86.06 81 SER A CA 1
ATOM 671 C C . SER A 1 81 ? 3.465 3.466 -17.560 1.00 86.06 81 SER A C 1
ATOM 673 O O . SER A 1 81 ? 2.573 3.876 -16.806 1.00 86.06 81 SER A O 1
ATOM 675 N N . LEU A 1 82 ? 3.443 2.233 -18.063 1.00 86.88 82 LEU A N 1
ATOM 676 C CA . LEU A 1 82 ? 2.333 1.322 -17.801 1.00 86.88 82 LEU A CA 1
ATOM 677 C C . LEU A 1 82 ? 2.148 1.046 -16.298 1.00 86.88 82 LEU A C 1
ATOM 679 O O . LEU A 1 82 ? 1.015 1.025 -15.818 1.00 86.88 82 LEU A O 1
ATOM 683 N N . TYR A 1 83 ? 3.236 0.913 -15.530 1.00 87.88 83 TYR A N 1
ATOM 684 C CA . TYR A 1 83 ? 3.150 0.748 -14.075 1.00 87.88 83 TYR A CA 1
ATOM 685 C C . TYR A 1 83 ? 2.460 1.938 -13.397 1.00 87.88 83 TYR A C 1
ATOM 687 O O . TYR A 1 83 ? 1.774 1.744 -12.398 1.00 87.88 83 TYR A O 1
ATOM 695 N N . GLY A 1 84 ? 2.625 3.161 -13.916 1.00 88.44 84 GLY A N 1
ATOM 696 C CA . GLY A 1 84 ? 1.987 4.357 -13.367 1.00 88.44 84 GLY A CA 1
ATOM 697 C C . GLY A 1 84 ? 0.473 4.317 -13.555 1.00 88.44 84 GLY A C 1
ATOM 698 O O . GLY A 1 84 ? -0.276 4.630 -12.631 1.00 88.44 84 GLY A O 1
ATOM 699 N N . ILE A 1 85 ? 0.021 3.841 -14.718 1.00 88.25 85 ILE A N 1
ATOM 700 C CA . ILE A 1 85 ? -1.402 3.619 -15.006 1.00 88.25 85 ILE A CA 1
ATOM 701 C C . ILE A 1 85 ? -1.964 2.523 -14.100 1.00 88.25 85 ILE A C 1
ATOM 703 O O . ILE A 1 85 ? -3.007 2.723 -13.483 1.00 88.25 85 ILE A O 1
ATOM 707 N N . VAL A 1 86 ? -1.265 1.391 -13.971 1.00 88.50 86 VAL A N 1
ATOM 708 C CA . VAL A 1 86 ? -1.671 0.303 -13.066 1.00 88.50 86 VAL A CA 1
ATOM 709 C C . VAL A 1 86 ? -1.790 0.814 -11.634 1.00 88.50 86 VAL A C 1
ATOM 711 O O . VAL A 1 86 ? -2.788 0.546 -10.973 1.00 88.50 86 VAL A O 1
ATOM 714 N N . LEU A 1 87 ? -0.815 1.592 -11.166 1.00 90.62 87 LEU A N 1
ATOM 715 C CA . LEU A 1 87 ? -0.825 2.168 -9.827 1.00 90.62 87 LEU A CA 1
ATOM 716 C C . LEU A 1 87 ? -2.023 3.104 -9.619 1.00 90.62 87 LEU A C 1
ATOM 718 O O . LEU A 1 87 ? -2.717 2.990 -8.611 1.00 90.62 87 LEU A O 1
ATOM 722 N N . PHE A 1 88 ? -2.314 3.974 -10.588 1.00 90.88 88 PHE A N 1
ATOM 723 C CA . PHE A 1 88 ? -3.493 4.838 -10.551 1.00 90.88 88 PHE A CA 1
ATOM 724 C C . PHE A 1 88 ? -4.800 4.034 -10.497 1.00 90.88 88 PHE A C 1
ATOM 726 O O . PHE A 1 88 ? -5.650 4.299 -9.646 1.00 90.88 88 PHE A O 1
ATOM 733 N N . LEU A 1 89 ? -4.948 3.026 -11.361 1.00 90.12 89 LEU A N 1
ATOM 734 C CA . LEU A 1 89 ? -6.136 2.171 -11.396 1.00 90.12 89 LEU A CA 1
ATOM 735 C C . LEU A 1 89 ? -6.308 1.390 -10.088 1.00 90.12 89 LEU A C 1
ATOM 737 O O . LEU A 1 89 ? -7.417 1.328 -9.561 1.00 90.12 89 LEU A O 1
ATOM 741 N N . MET A 1 90 ? -5.224 0.854 -9.523 1.00 89.56 90 MET A N 1
ATOM 742 C CA . MET A 1 90 ? -5.249 0.177 -8.224 1.00 89.56 90 MET A CA 1
ATOM 743 C C . MET A 1 90 ? -5.693 1.124 -7.107 1.00 89.56 90 MET A C 1
ATOM 745 O O . MET A 1 90 ? -6.523 0.750 -6.281 1.00 89.56 90 MET A O 1
ATOM 749 N N . ILE A 1 91 ? -5.209 2.368 -7.088 1.00 91.62 91 ILE A N 1
ATOM 750 C CA . ILE A 1 91 ? -5.659 3.356 -6.098 1.00 91.62 91 ILE A CA 1
ATOM 751 C C . ILE A 1 91 ? -7.158 3.634 -6.258 1.00 91.62 91 ILE A C 1
ATOM 753 O O . ILE A 1 91 ? -7.909 3.543 -5.284 1.00 91.62 91 ILE A O 1
ATOM 757 N N . ALA A 1 92 ? -7.589 3.944 -7.482 1.00 91.62 92 ALA A N 1
ATOM 758 C CA . ALA A 1 92 ? -8.956 4.359 -7.776 1.00 91.62 92 ALA A CA 1
ATOM 759 C C . ALA A 1 92 ? -9.989 3.248 -7.533 1.00 91.62 92 ALA A C 1
ATOM 761 O O . ALA A 1 92 ? -11.050 3.513 -6.969 1.00 91.62 92 ALA A O 1
ATOM 762 N N . PHE A 1 93 ? -9.681 2.014 -7.941 1.00 88.50 93 PHE A N 1
ATOM 763 C CA . PHE A 1 93 ? -10.650 0.916 -7.983 1.00 88.50 93 PHE A CA 1
ATOM 764 C C . PHE A 1 93 ? -10.431 -0.172 -6.928 1.00 88.50 93 PHE A C 1
ATOM 766 O O . PHE A 1 93 ? -11.366 -0.918 -6.653 1.00 88.50 93 PHE A O 1
ATOM 773 N N . ALA A 1 94 ? -9.249 -0.266 -6.311 1.00 87.19 94 ALA A N 1
ATOM 774 C CA . ALA A 1 94 ? -8.992 -1.239 -5.247 1.00 87.19 94 ALA A CA 1
ATOM 775 C C . ALA A 1 94 ? -8.829 -0.559 -3.881 1.00 87.19 94 ALA A C 1
ATOM 777 O O . ALA A 1 94 ? -9.580 -0.858 -2.951 1.00 87.19 94 ALA A O 1
ATOM 778 N N . VAL A 1 95 ? -7.898 0.390 -3.749 1.00 90.69 95 VAL A N 1
ATOM 779 C CA . VAL A 1 95 ? -7.551 0.995 -2.451 1.00 90.69 95 VAL A CA 1
ATOM 780 C C . VAL A 1 95 ? -8.695 1.845 -1.898 1.00 90.69 95 VAL A C 1
ATOM 782 O O . VAL A 1 95 ? -9.147 1.592 -0.781 1.00 90.69 95 VAL A O 1
ATOM 785 N N . ILE A 1 96 ? -9.187 2.826 -2.665 1.00 92.00 96 ILE A N 1
ATOM 786 C CA . ILE A 1 96 ? -10.241 3.747 -2.205 1.00 92.00 96 ILE A CA 1
ATOM 787 C C . ILE A 1 96 ? -11.526 2.992 -1.821 1.00 92.00 96 ILE A C 1
ATOM 789 O O . ILE A 1 96 ? -12.021 3.217 -0.711 1.00 92.00 96 ILE A O 1
ATOM 793 N N . PRO A 1 97 ? -12.056 2.065 -2.648 1.00 90.75 97 PRO A N 1
ATOM 794 C CA . PRO A 1 97 ? -13.247 1.305 -2.278 1.00 90.75 97 PRO A CA 1
ATOM 795 C C . PRO A 1 97 ? -13.043 0.431 -1.038 1.00 90.75 97 PRO A C 1
ATOM 797 O O . PRO A 1 97 ? -13.943 0.355 -0.203 1.00 90.75 97 PRO A O 1
ATOM 800 N N . THR A 1 98 ? -11.861 -0.178 -0.877 1.00 89.19 98 THR A N 1
ATOM 801 C CA . THR A 1 98 ? -11.554 -1.008 0.300 1.00 89.19 98 THR A CA 1
ATOM 802 C C . THR A 1 98 ? -11.533 -0.167 1.574 1.00 89.19 98 THR A C 1
ATOM 804 O O . THR A 1 98 ? -12.210 -0.504 2.541 1.00 89.19 98 THR A O 1
ATOM 807 N N . ILE A 1 99 ? -10.837 0.976 1.569 1.00 92.44 99 ILE A N 1
ATOM 808 C CA . ILE A 1 99 ? -10.827 1.901 2.715 1.00 92.44 99 ILE A CA 1
ATOM 809 C C . ILE A 1 99 ? -12.256 2.333 3.069 1.00 92.44 99 ILE A C 1
ATOM 811 O O . ILE A 1 99 ? -12.638 2.300 4.241 1.00 92.44 99 ILE A O 1
ATOM 815 N N . GLY A 1 100 ? -13.052 2.718 2.065 1.00 92.12 100 GLY A N 1
ATOM 816 C CA . GLY A 1 100 ? -14.439 3.140 2.254 1.00 92.12 100 GLY A CA 1
ATOM 817 C C . GLY A 1 100 ? -15.318 2.050 2.872 1.00 92.12 100 GLY A C 1
ATOM 818 O O . GLY A 1 100 ? -16.008 2.309 3.858 1.00 92.12 100 GLY A O 1
ATOM 819 N N . SER A 1 101 ? -15.253 0.826 2.340 1.00 90.44 101 SER A N 1
ATOM 820 C CA . SER A 1 101 ? -16.004 -0.328 2.851 1.00 90.44 101 SER A CA 1
ATOM 821 C C . SER A 1 101 ? -15.630 -0.656 4.298 1.00 90.44 101 SER A C 1
ATOM 823 O O . SER A 1 101 ? -16.505 -0.737 5.161 1.00 90.44 101 SER A O 1
ATOM 825 N N . ASN A 1 102 ? -14.333 -0.764 4.589 1.00 91.06 102 ASN A N 1
ATOM 826 C CA . ASN A 1 102 ? -13.847 -1.141 5.915 1.00 91.06 102 ASN A CA 1
ATOM 827 C C . ASN A 1 102 ? -14.206 -0.064 6.952 1.00 91.06 102 ASN A C 1
ATOM 829 O O . ASN A 1 102 ? -14.684 -0.372 8.044 1.00 91.06 102 ASN A O 1
ATOM 833 N N . THR A 1 103 ? -14.072 1.217 6.587 1.00 93.12 103 THR A N 1
ATOM 834 C CA . THR A 1 103 ? -14.475 2.345 7.446 1.00 93.12 103 THR A CA 1
ATOM 835 C C . THR A 1 103 ? -15.972 2.332 7.734 1.00 93.12 103 THR A C 1
ATOM 837 O O . THR A 1 103 ? -16.377 2.552 8.875 1.00 93.12 103 THR A O 1
ATOM 840 N N . HIS A 1 104 ? -16.799 2.035 6.730 1.00 92.88 104 HIS A N 1
ATOM 841 C CA . HIS A 1 104 ? -18.248 1.922 6.899 1.00 92.88 104 HIS A CA 1
ATOM 842 C C . HIS A 1 104 ? -18.640 0.775 7.836 1.00 92.88 104 HIS A C 1
ATOM 844 O O . HIS A 1 104 ? -19.503 0.940 8.702 1.00 92.88 104 HIS A O 1
ATOM 850 N N . ASN A 1 105 ? -17.989 -0.381 7.709 1.00 91.25 105 ASN A N 1
ATOM 851 C CA . ASN A 1 105 ? -18.255 -1.536 8.564 1.00 91.25 105 ASN A CA 1
ATOM 852 C C . ASN A 1 105 ? -17.835 -1.280 10.016 1.00 91.25 105 ASN A C 1
ATOM 854 O O . ASN A 1 105 ? -18.607 -1.566 10.936 1.00 91.25 105 ASN A O 1
ATOM 858 N N . VAL A 1 106 ? -16.666 -0.667 10.236 1.00 92.62 106 VAL A N 1
ATOM 859 C CA . VAL A 1 106 ? -16.237 -0.257 11.581 1.00 92.62 106 VAL A CA 1
ATOM 860 C C . VAL A 1 106 ? -17.190 0.776 12.167 1.00 92.62 106 VAL A C 1
ATOM 862 O O . VAL A 1 106 ? -17.601 0.625 13.317 1.00 92.62 106 VAL A O 1
ATOM 865 N N . TYR A 1 107 ? -17.600 1.778 11.385 1.00 93.81 107 TYR A N 1
ATOM 866 C CA . TYR A 1 107 ? -18.548 2.796 11.832 1.00 93.81 107 TYR A CA 1
ATOM 867 C C . TYR A 1 107 ? -19.844 2.170 12.365 1.00 93.81 107 TYR A C 1
ATOM 869 O O . TYR A 1 107 ? -20.239 2.473 13.490 1.00 93.81 107 TYR A O 1
ATOM 877 N N . LYS A 1 108 ? -20.443 1.223 11.629 1.00 93.19 108 LYS A N 1
ATOM 878 C CA . LYS A 1 108 ? -21.651 0.505 12.074 1.00 93.19 108 LYS A CA 1
ATOM 879 C C . LYS A 1 108 ? -21.459 -0.203 13.415 1.00 93.19 108 LYS A C 1
ATOM 881 O O . LYS A 1 108 ? -22.344 -0.161 14.267 1.00 93.19 108 LYS A O 1
ATOM 886 N N . VAL A 1 109 ? -20.320 -0.867 13.613 1.00 92.31 109 VAL A N 1
ATOM 887 C CA . VAL A 1 109 ? -20.038 -1.587 14.866 1.00 92.31 109 VAL A CA 1
ATOM 888 C C . VAL A 1 109 ? -19.788 -0.621 16.020 1.00 92.31 109 VAL A C 1
ATOM 890 O O . VAL A 1 109 ? -20.277 -0.851 17.127 1.00 92.31 109 VAL A O 1
ATOM 893 N N . VAL A 1 110 ? -19.051 0.461 15.778 1.00 93.19 110 VAL A N 1
ATOM 894 C CA . VAL A 1 110 ? -18.776 1.491 16.785 1.00 93.19 110 VAL A CA 1
ATOM 895 C C . VAL A 1 110 ? -20.070 2.188 17.205 1.00 93.19 110 VAL A C 1
ATOM 897 O O . VAL A 1 110 ? -20.314 2.326 18.404 1.00 93.19 110 VAL A O 1
ATOM 900 N N . GLU A 1 111 ? -20.930 2.551 16.253 1.00 93.25 111 GLU A N 1
ATOM 901 C CA . GLU A 1 111 ? -22.238 3.158 16.512 1.00 93.25 111 GLU A CA 1
ATOM 902 C C . GLU A 1 111 ? -23.154 2.210 17.300 1.00 93.25 111 GLU A C 1
ATOM 904 O O . GLU A 1 111 ? -23.694 2.595 18.340 1.00 93.25 111 GLU A O 1
ATOM 909 N N . ALA A 1 112 ? -23.254 0.940 16.889 1.00 92.62 112 ALA A N 1
ATOM 910 C CA . ALA A 1 112 ? -24.046 -0.069 17.597 1.00 92.62 112 ALA A CA 1
ATOM 911 C C . ALA A 1 112 ? -23.572 -0.291 19.046 1.00 92.62 112 ALA A C 1
ATOM 913 O O . ALA A 1 112 ? -24.382 -0.542 19.940 1.00 92.62 112 ALA A O 1
ATOM 914 N N . ARG A 1 113 ? -22.263 -0.162 19.298 1.00 91.88 113 ARG A N 1
ATOM 915 C CA . ARG A 1 113 ? -21.660 -0.257 20.639 1.00 91.88 113 ARG A CA 1
ATOM 916 C C . ARG A 1 113 ? -21.684 1.066 21.417 1.00 91.88 113 ARG A C 1
ATOM 918 O O . ARG A 1 113 ? -21.174 1.098 22.534 1.00 91.88 113 ARG A O 1
ATOM 925 N N . LYS A 1 114 ? -22.253 2.146 20.859 1.00 90.56 114 LYS A N 1
ATOM 926 C CA . LYS A 1 114 ? -22.199 3.518 21.409 1.00 90.56 114 LYS A CA 1
ATOM 927 C C . LYS A 1 114 ? -20.765 3.983 21.719 1.00 90.56 114 LYS A C 1
ATOM 929 O O . LYS A 1 114 ? -20.532 4.720 22.675 1.00 90.56 114 LYS A O 1
ATOM 934 N N . GLY A 1 115 ? -19.798 3.507 20.936 1.00 90.12 115 GLY A N 1
ATOM 935 C CA . GLY A 1 115 ? -18.388 3.860 21.051 1.00 90.12 115 GLY A CA 1
ATOM 936 C C . GLY A 1 115 ? -18.044 5.157 20.317 1.00 90.12 115 GLY A C 1
ATOM 937 O O . GLY A 1 115 ? -18.865 5.744 19.616 1.00 90.12 115 GLY A O 1
ATOM 938 N N . SER A 1 116 ? -16.792 5.596 20.453 1.00 93.12 116 SER A N 1
ATOM 939 C CA . SER A 1 116 ? -16.279 6.776 19.751 1.00 93.12 116 SER A CA 1
ATOM 940 C C . SER A 1 116 ? -15.531 6.384 18.479 1.00 93.12 116 SER A C 1
ATOM 942 O O . SER A 1 116 ? -14.516 5.688 18.539 1.00 93.12 116 SER A O 1
ATOM 944 N N . MET A 1 117 ? -15.981 6.901 17.332 1.00 92.62 117 MET A N 1
ATOM 945 C CA . MET A 1 117 ? -15.281 6.726 16.053 1.00 92.62 117 MET A CA 1
ATOM 946 C C . MET A 1 117 ? -13.907 7.407 16.057 1.00 92.62 117 MET A C 1
ATOM 948 O O . MET A 1 117 ? -12.972 6.916 15.435 1.00 92.62 117 MET A O 1
ATOM 952 N N . VAL A 1 118 ? -13.747 8.501 16.810 1.00 91.94 118 VAL A N 1
ATOM 953 C CA . VAL A 1 118 ? -12.455 9.193 16.949 1.00 91.94 118 VAL A CA 1
ATOM 954 C C . VAL A 1 118 ? -11.428 8.279 17.610 1.00 91.94 118 VAL A C 1
ATOM 956 O O . VAL A 1 118 ? -10.287 8.219 17.164 1.00 91.94 118 VAL A O 1
ATOM 959 N N . LEU A 1 119 ? -11.840 7.525 18.634 1.00 92.12 119 LEU A N 1
ATOM 960 C CA . LEU A 1 119 ? -10.960 6.561 19.291 1.00 92.12 119 LEU A CA 1
ATOM 961 C C . LEU A 1 119 ? -10.620 5.393 18.356 1.00 92.12 119 LEU A C 1
ATOM 963 O O . LEU A 1 119 ? -9.473 4.958 18.323 1.00 92.12 119 LEU A O 1
ATOM 967 N N . ALA A 1 120 ? -11.586 4.931 17.557 1.00 92.50 120 ALA A N 1
ATOM 968 C CA . ALA A 1 120 ? -11.344 3.896 16.555 1.00 92.50 120 ALA A CA 1
ATOM 969 C C . ALA A 1 120 ? -10.336 4.353 15.488 1.00 92.50 120 ALA A C 1
ATOM 971 O O . ALA A 1 120 ? -9.404 3.618 15.171 1.00 92.50 120 ALA A O 1
ATOM 972 N N . LEU A 1 121 ? -10.465 5.585 14.988 1.00 93.50 121 LEU A N 1
ATOM 973 C CA . LEU A 1 121 ? -9.519 6.180 14.041 1.00 93.50 121 LEU A CA 1
ATOM 974 C C . LEU A 1 121 ? -8.148 6.449 14.673 1.00 93.50 121 LEU A C 1
ATOM 976 O O . LEU A 1 121 ? -7.132 6.311 13.996 1.00 93.50 121 LEU A O 1
ATOM 980 N N . ALA A 1 122 ? -8.087 6.776 15.967 1.00 94.12 122 ALA A N 1
ATOM 981 C CA . ALA A 1 122 ? -6.822 6.951 16.679 1.00 94.12 122 ALA A CA 1
ATOM 982 C C . ALA A 1 122 ? -5.982 5.663 16.707 1.00 94.12 122 ALA A C 1
ATOM 984 O O . ALA A 1 122 ? -4.757 5.740 16.747 1.00 94.12 122 ALA A O 1
ATOM 985 N N . MET A 1 123 ? -6.603 4.481 16.604 1.00 92.81 123 MET A N 1
ATOM 986 C CA . MET A 1 123 ? -5.869 3.215 16.477 1.00 92.81 123 MET A CA 1
ATOM 987 C C . MET A 1 123 ? -5.090 3.095 15.160 1.00 92.81 123 MET A C 1
ATOM 989 O O . MET A 1 123 ? -4.152 2.310 15.094 1.00 92.81 123 MET A O 1
ATOM 993 N N . LEU A 1 124 ? -5.419 3.889 14.134 1.00 94.12 124 LEU A N 1
ATOM 994 C CA . LEU A 1 124 ? -4.660 3.948 12.879 1.00 94.12 124 LEU A CA 1
ATOM 995 C C . LEU A 1 124 ? -3.376 4.787 13.000 1.00 94.12 124 LEU A C 1
ATOM 997 O O . LEU A 1 124 ? -2.541 4.785 12.093 1.00 94.12 124 LEU A O 1
ATOM 1001 N N . PHE A 1 125 ? -3.202 5.511 14.110 1.00 94.81 125 PHE A N 1
ATOM 1002 C CA . PHE A 1 125 ? -2.075 6.417 14.317 1.00 94.81 125 PHE A CA 1
ATOM 1003 C C . PHE A 1 125 ? -0.695 5.744 14.199 1.00 94.81 125 PHE A C 1
ATOM 1005 O O . PHE A 1 125 ? 0.148 6.310 13.504 1.00 94.81 125 PHE A O 1
ATOM 1012 N N . PRO A 1 126 ? -0.426 4.556 14.784 1.00 94.56 126 PRO A N 1
ATOM 1013 C CA . PRO A 1 126 ? 0.881 3.904 14.662 1.00 94.56 126 PRO A CA 1
ATOM 1014 C C . PRO A 1 126 ? 1.266 3.612 13.208 1.00 94.56 126 PRO A C 1
ATOM 1016 O O . PRO A 1 126 ? 2.410 3.829 12.810 1.00 94.56 126 PRO A O 1
ATOM 1019 N N . PHE A 1 127 ? 0.301 3.186 12.390 1.00 95.00 127 PHE A N 1
ATOM 1020 C CA . PHE A 1 127 ? 0.523 2.964 10.964 1.00 95.00 127 PHE A CA 1
ATOM 1021 C C . PHE A 1 127 ? 0.738 4.275 10.206 1.00 95.00 127 PHE A C 1
ATOM 1023 O O . PHE A 1 127 ? 1.671 4.376 9.410 1.00 95.00 127 PHE A O 1
ATOM 1030 N N . GLY A 1 128 ? -0.053 5.311 10.505 1.00 94.88 128 GLY A N 1
ATOM 1031 C CA . GLY A 1 128 ? 0.167 6.654 9.964 1.00 94.88 128 GLY A CA 1
ATOM 1032 C C . GLY A 1 128 ? 1.563 7.200 10.290 1.00 94.88 128 GLY A C 1
ATOM 1033 O O . GLY A 1 128 ? 2.224 7.762 9.417 1.00 94.88 128 GLY A O 1
ATOM 1034 N N . LEU A 1 129 ? 2.046 6.971 11.514 1.00 95.88 129 LEU A N 1
ATOM 1035 C CA . LEU A 1 129 ? 3.382 7.364 11.959 1.00 95.88 129 LEU A CA 1
ATOM 1036 C C . LEU A 1 129 ? 4.479 6.598 11.207 1.00 95.88 129 LEU A C 1
ATOM 1038 O O . LEU A 1 129 ? 5.442 7.218 10.757 1.00 95.88 129 LEU A O 1
ATOM 1042 N N . LEU A 1 130 ? 4.324 5.283 11.019 1.00 94.88 130 LEU A N 1
ATOM 1043 C CA . LEU A 1 130 ? 5.252 4.472 10.224 1.00 94.88 130 LEU A CA 1
ATOM 1044 C C . LEU A 1 130 ? 5.327 4.977 8.776 1.00 94.88 130 LEU A C 1
ATOM 1046 O O . LEU A 1 130 ? 6.419 5.180 8.243 1.00 94.88 130 LEU A O 1
ATOM 1050 N N . MET A 1 131 ? 4.173 5.218 8.152 1.00 94.00 131 MET A N 1
ATOM 1051 C CA . MET A 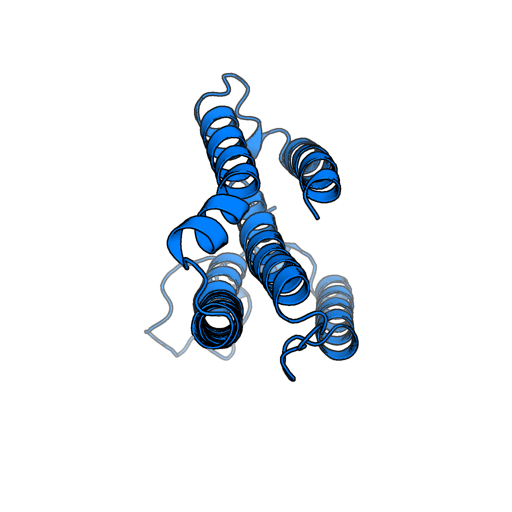1 131 ? 4.059 5.721 6.781 1.00 94.00 131 MET A CA 1
ATOM 1052 C C . MET A 1 131 ? 4.716 7.095 6.620 1.00 94.00 131 MET A C 1
ATOM 1054 O O . MET A 1 131 ? 5.567 7.282 5.748 1.00 94.00 131 MET A O 1
ATOM 1058 N N . ALA A 1 132 ? 4.352 8.048 7.483 1.00 94.38 132 ALA A N 1
ATOM 1059 C CA . ALA A 1 132 ? 4.891 9.402 7.455 1.00 94.38 132 ALA A CA 1
ATOM 1060 C C . ALA A 1 132 ? 6.394 9.414 7.761 1.00 94.38 132 ALA A C 1
ATOM 1062 O O . ALA A 1 132 ? 7.158 10.045 7.036 1.00 94.38 132 ALA A O 1
ATOM 1063 N N . GLY A 1 133 ? 6.834 8.672 8.780 1.00 94.25 133 GLY A N 1
ATOM 1064 C CA . GLY A 1 133 ? 8.245 8.551 9.142 1.00 94.25 133 GLY A CA 1
ATOM 1065 C C . GLY A 1 133 ? 9.084 7.968 8.007 1.00 94.25 133 GLY A C 1
ATOM 1066 O O . GLY A 1 133 ? 10.142 8.505 7.683 1.00 94.25 133 GLY A O 1
ATOM 1067 N N . THR A 1 134 ? 8.578 6.933 7.334 1.00 92.75 134 THR A N 1
ATOM 1068 C CA . THR A 1 134 ? 9.250 6.328 6.176 1.00 92.75 134 THR A CA 1
ATOM 1069 C C . THR A 1 134 ? 9.346 7.298 5.000 1.00 92.75 134 THR A C 1
ATOM 1071 O O . THR A 1 134 ? 10.401 7.398 4.372 1.00 92.75 134 THR A O 1
ATOM 1074 N N . LEU A 1 135 ? 8.272 8.036 4.707 1.00 91.50 135 LEU A N 1
ATOM 1075 C CA . LEU A 1 135 ? 8.255 9.050 3.649 1.00 91.50 135 LEU A CA 1
ATOM 1076 C C . LEU A 1 135 ? 9.230 10.194 3.937 1.00 91.50 135 LEU A C 1
ATOM 1078 O O . LEU A 1 135 ? 10.023 10.556 3.069 1.00 91.50 135 LEU A O 1
ATOM 1082 N N . VAL A 1 136 ? 9.202 10.729 5.160 1.00 93.62 136 VAL A N 1
ATOM 1083 C CA . VAL A 1 136 ? 10.106 11.798 5.605 1.00 93.62 136 VAL A CA 1
ATOM 1084 C C . VAL A 1 136 ? 11.555 11.332 5.526 1.00 93.62 136 VAL A C 1
ATOM 1086 O O . VAL A 1 136 ? 12.388 12.037 4.960 1.00 93.62 136 VAL A O 1
ATOM 1089 N N . TRP A 1 137 ? 11.859 10.131 6.024 1.00 92.06 137 TRP A N 1
ATOM 1090 C CA . TRP A 1 137 ? 13.204 9.568 5.932 1.00 92.06 137 TRP A CA 1
ATOM 1091 C C . TRP A 1 137 ? 13.643 9.396 4.478 1.00 92.06 137 TRP A C 1
ATOM 1093 O O . TRP A 1 137 ? 14.746 9.800 4.122 1.00 92.06 137 TRP A O 1
ATOM 1103 N N . SER A 1 138 ? 12.768 8.869 3.623 1.00 90.25 138 SER A N 1
ATOM 1104 C CA . SER A 1 138 ? 13.067 8.667 2.204 1.00 90.25 138 SER A CA 1
ATOM 1105 C C . SER A 1 138 ? 13.357 9.974 1.470 1.00 90.25 138 SER A C 1
ATOM 1107 O O . SER A 1 138 ? 14.268 10.011 0.649 1.00 90.25 138 SER A O 1
ATOM 1109 N N . TYR A 1 139 ? 12.611 11.038 1.778 1.00 89.44 139 TYR A N 1
ATOM 1110 C CA . TYR A 1 139 ? 12.772 12.350 1.149 1.00 89.44 139 TYR A CA 1
ATOM 1111 C C . TYR A 1 139 ? 13.994 13.119 1.670 1.00 89.44 139 TYR A C 1
ATOM 1113 O O . TYR A 1 139 ? 14.665 13.803 0.904 1.00 89.44 139 TYR A O 1
ATOM 1121 N N . LEU A 1 140 ? 14.293 13.014 2.969 1.00 92.88 140 LEU A N 1
ATOM 1122 C CA . LEU A 1 140 ? 15.411 13.726 3.599 1.00 92.88 140 LEU A CA 1
ATOM 1123 C C . LEU A 1 140 ? 16.739 12.964 3.538 1.00 92.88 140 LEU A C 1
ATOM 1125 O O . LEU A 1 140 ? 17.771 13.521 3.908 1.00 92.88 140 LEU A O 1
ATOM 1129 N N . SER A 1 141 ? 16.734 11.696 3.121 1.00 91.62 141 SER A N 1
ATOM 1130 C CA . SER A 1 141 ? 17.937 10.870 3.136 1.00 91.62 141 SER A CA 1
ATOM 1131 C C . SER A 1 141 ? 19.000 11.406 2.166 1.00 91.62 141 SER A C 1
ATOM 1133 O O . SER A 1 141 ? 18.760 11.426 0.956 1.00 91.62 141 SER A O 1
ATOM 1135 N N . PRO A 1 142 ? 20.215 11.747 2.643 1.00 90.81 142 PRO A N 1
ATOM 1136 C CA . PRO A 1 142 ? 21.303 12.209 1.778 1.00 90.81 142 PRO A CA 1
ATOM 1137 C C . PRO A 1 142 ? 21.759 11.161 0.757 1.00 90.81 142 PRO A C 1
ATOM 1139 O O . PRO A 1 142 ? 22.348 11.501 -0.264 1.00 90.81 142 PRO A O 1
ATOM 1142 N N . SER A 1 143 ? 21.509 9.880 1.040 1.00 87.88 143 SER A N 1
ATOM 1143 C CA . SER A 1 143 ? 21.869 8.759 0.173 1.00 87.88 143 SER A CA 1
ATOM 1144 C C . SER A 1 143 ? 20.770 8.378 -0.820 1.00 87.88 143 SER A C 1
ATOM 1146 O O . SER A 1 143 ? 20.932 7.372 -1.509 1.00 87.88 143 SER A O 1
ATOM 1148 N N . ASP A 1 144 ? 19.675 9.147 -0.903 1.00 87.62 144 ASP A N 1
ATOM 1149 C CA . ASP A 1 144 ? 18.533 8.910 -1.801 1.00 87.62 144 ASP A CA 1
ATOM 1150 C C . ASP A 1 144 ? 18.092 7.433 -1.781 1.00 87.62 144 ASP A C 1
ATOM 1152 O O . ASP A 1 144 ? 18.117 6.711 -2.781 1.00 87.62 144 ASP A O 1
ATOM 1156 N N . ILE A 1 145 ? 17.766 6.941 -0.579 1.00 88.81 145 ILE A N 1
ATOM 1157 C CA . ILE A 1 145 ? 17.490 5.516 -0.315 1.00 88.81 145 ILE A CA 1
ATOM 1158 C C . ILE A 1 145 ? 16.339 4.969 -1.157 1.00 88.81 145 ILE A C 1
ATOM 1160 O O . ILE A 1 145 ? 16.342 3.790 -1.501 1.00 88.81 145 ILE A O 1
ATOM 1164 N N . MET A 1 146 ? 15.381 5.820 -1.523 1.00 86.19 146 MET A N 1
ATOM 1165 C CA . MET A 1 146 ? 14.246 5.432 -2.351 1.00 86.19 146 MET A CA 1
ATOM 1166 C C . MET A 1 146 ? 14.681 5.106 -3.783 1.00 86.19 146 MET A C 1
ATOM 1168 O O . MET A 1 146 ? 14.138 4.188 -4.397 1.00 86.19 146 MET A O 1
ATOM 1172 N N . ARG A 1 147 ? 15.684 5.815 -4.305 1.00 84.94 147 ARG A N 1
ATOM 1173 C CA . ARG A 1 147 ? 16.241 5.559 -5.632 1.00 84.94 147 ARG A CA 1
ATOM 1174 C C . ARG A 1 147 ? 17.315 4.479 -5.614 1.00 84.94 147 ARG A C 1
ATOM 1176 O O . ARG A 1 147 ? 17.321 3.609 -6.482 1.00 84.94 147 ARG A O 1
ATOM 1183 N N . ASN A 1 148 ? 18.219 4.544 -4.641 1.00 88.25 148 ASN A N 1
ATOM 1184 C CA . ASN A 1 148 ? 19.444 3.749 -4.627 1.00 88.25 148 ASN A CA 1
ATOM 1185 C C . ASN A 1 148 ? 19.279 2.394 -3.932 1.00 88.25 148 ASN A C 1
ATOM 1187 O O . ASN A 1 148 ? 19.985 1.449 -4.274 1.00 88.25 148 ASN A O 1
ATOM 1191 N N . GLN A 1 149 ? 18.376 2.289 -2.952 1.00 88.75 149 GLN A N 1
ATOM 1192 C CA . GLN A 1 149 ? 18.174 1.086 -2.134 1.00 88.75 149 GLN A CA 1
ATOM 1193 C C . GLN A 1 149 ? 16.676 0.771 -1.890 1.00 88.75 149 GLN A C 1
ATOM 1195 O O . GLN A 1 149 ? 16.292 0.449 -0.760 1.00 88.75 149 GLN A O 1
ATOM 1200 N N . PRO A 1 150 ? 15.798 0.815 -2.918 1.00 87.44 150 PRO A N 1
ATOM 1201 C CA . PRO A 1 150 ? 14.348 0.687 -2.733 1.00 87.44 150 PRO A CA 1
ATOM 1202 C C . PRO A 1 150 ? 13.929 -0.645 -2.102 1.00 87.44 150 PRO A C 1
ATOM 1204 O O . PRO A 1 150 ? 12.988 -0.690 -1.316 1.00 87.44 150 PRO A O 1
ATOM 1207 N N . HIS A 1 151 ? 14.621 -1.740 -2.425 1.00 87.38 151 HIS A N 1
ATOM 1208 C CA . HIS A 1 151 ? 14.281 -3.063 -1.900 1.00 87.38 151 HIS A CA 1
ATOM 1209 C C . HIS A 1 151 ? 14.572 -3.186 -0.404 1.00 87.38 151 HIS A C 1
ATOM 1211 O O . HIS A 1 151 ? 13.740 -3.711 0.329 1.00 87.38 151 HIS A O 1
ATOM 1217 N N . LEU A 1 152 ? 15.711 -2.659 0.060 1.00 89.56 152 LEU A N 1
ATOM 1218 C CA . LEU A 1 152 ? 16.042 -2.647 1.487 1.00 89.56 152 LEU A CA 1
ATOM 1219 C C . LEU A 1 152 ? 15.063 -1.777 2.273 1.00 89.56 152 LEU A C 1
ATOM 1221 O O . LEU A 1 152 ? 14.619 -2.187 3.344 1.00 89.56 152 LEU A O 1
ATOM 1225 N N . LEU A 1 153 ? 14.690 -0.619 1.718 1.00 90.25 153 LEU A N 1
ATOM 1226 C CA . LEU A 1 153 ? 13.674 0.247 2.306 1.00 90.25 153 LEU A CA 1
ATOM 1227 C C . LEU A 1 153 ? 12.351 -0.512 2.487 1.00 90.25 153 LEU A C 1
ATOM 1229 O O . LEU A 1 153 ? 11.838 -0.558 3.598 1.00 90.25 153 LEU A O 1
ATOM 1233 N N . ILE A 1 154 ? 11.845 -1.159 1.431 1.00 90.31 154 ILE A N 1
ATOM 1234 C CA . ILE A 1 154 ? 10.565 -1.889 1.457 1.00 90.31 154 ILE A CA 1
ATOM 1235 C C . ILE A 1 154 ? 10.600 -3.092 2.400 1.00 90.31 154 ILE A C 1
ATOM 1237 O O . ILE A 1 154 ? 9.628 -3.346 3.107 1.00 90.31 154 ILE A O 1
ATOM 1241 N N . ILE A 1 155 ? 11.701 -3.844 2.429 1.00 91.06 155 ILE A N 1
ATOM 1242 C CA . ILE A 1 155 ? 11.846 -4.983 3.343 1.00 91.06 155 ILE A CA 1
ATOM 1243 C C . ILE A 1 155 ? 11.854 -4.490 4.795 1.00 91.06 155 ILE A C 1
ATOM 1245 O O . ILE A 1 155 ? 11.124 -5.022 5.629 1.00 91.06 155 ILE A O 1
ATOM 1249 N N . GLY A 1 156 ? 12.632 -3.445 5.094 1.00 91.62 156 GLY A N 1
ATOM 1250 C CA . GLY A 1 156 ? 12.704 -2.866 6.435 1.00 91.62 156 GLY A CA 1
ATOM 1251 C C . GLY A 1 156 ? 11.360 -2.313 6.910 1.00 91.62 156 GLY A C 1
ATOM 1252 O O . GLY A 1 156 ? 10.926 -2.604 8.026 1.00 91.62 156 GLY A O 1
ATOM 1253 N N . THR A 1 157 ? 10.661 -1.570 6.050 1.00 92.38 157 THR A N 1
ATOM 1254 C CA . THR A 1 157 ? 9.335 -1.022 6.369 1.00 92.38 157 THR A CA 1
ATOM 1255 C C . THR A 1 157 ? 8.280 -2.119 6.451 1.00 92.38 157 THR A C 1
ATOM 1257 O O . THR A 1 157 ? 7.374 -2.027 7.274 1.00 92.38 157 THR A O 1
ATOM 1260 N N . GLY A 1 158 ? 8.422 -3.187 5.663 1.00 91.81 158 GLY A N 1
ATOM 1261 C CA . GLY A 1 158 ? 7.602 -4.393 5.734 1.00 91.81 158 GLY A CA 1
ATOM 1262 C C . GLY A 1 158 ? 7.731 -5.131 7.068 1.00 91.81 158 GLY A C 1
ATOM 1263 O O . GLY A 1 158 ? 6.714 -5.517 7.639 1.00 91.81 158 GLY A O 1
ATOM 1264 N N . PHE A 1 159 ? 8.942 -5.272 7.615 1.00 92.62 159 PHE A N 1
ATOM 1265 C CA . PHE A 1 159 ? 9.129 -5.856 8.950 1.00 92.62 159 PHE A CA 1
ATOM 1266 C C . PHE A 1 159 ? 8.500 -5.000 10.051 1.00 92.62 159 PHE A C 1
ATOM 1268 O O . PHE A 1 159 ? 7.816 -5.532 10.921 1.00 92.62 159 PHE A O 1
ATOM 1275 N N . ALA A 1 160 ? 8.688 -3.678 9.996 1.00 92.44 160 ALA A N 1
ATOM 1276 C CA . ALA A 1 160 ? 8.057 -2.764 10.947 1.00 92.44 160 ALA A CA 1
ATOM 1277 C C . ALA A 1 160 ? 6.524 -2.808 10.844 1.00 92.44 160 ALA A C 1
ATOM 1279 O O . ALA A 1 160 ? 5.833 -2.826 11.859 1.00 92.44 160 ALA A O 1
ATOM 1280 N N . PHE A 1 161 ? 5.995 -2.882 9.621 1.00 93.12 161 PHE A N 1
ATOM 1281 C CA . PHE A 1 161 ? 4.572 -3.060 9.362 1.00 93.12 161 PHE A CA 1
ATOM 1282 C C . PHE A 1 161 ? 4.034 -4.364 9.951 1.00 93.12 161 PHE A C 1
ATOM 1284 O O . PHE A 1 161 ? 2.992 -4.338 10.594 1.00 93.12 161 PHE A O 1
ATOM 1291 N N . GLY A 1 162 ? 4.763 -5.473 9.798 1.00 89.94 162 GLY A N 1
ATOM 1292 C CA . GLY A 1 162 ? 4.383 -6.780 10.340 1.00 89.94 162 GLY A CA 1
ATOM 1293 C C . GLY A 1 162 ? 4.269 -6.833 11.867 1.00 89.94 162 GLY A C 1
ATOM 1294 O O . GLY A 1 162 ? 3.641 -7.742 12.384 1.00 89.94 162 GLY A O 1
ATOM 1295 N N . TYR A 1 163 ? 4.846 -5.871 12.593 1.00 88.88 163 TYR A N 1
ATOM 1296 C CA . TYR A 1 163 ? 4.665 -5.739 14.043 1.00 88.88 163 TYR A CA 1
ATOM 1297 C C . TYR A 1 163 ? 3.380 -4.978 14.423 1.00 88.88 163 TYR A C 1
ATOM 1299 O O . TYR A 1 163 ? 2.928 -5.053 15.563 1.00 88.88 163 TYR A O 1
ATOM 1307 N N . LEU A 1 164 ? 2.810 -4.201 13.495 1.00 88.25 164 LEU A N 1
ATOM 1308 C CA . LEU A 1 164 ? 1.620 -3.375 13.732 1.00 88.25 164 LEU A CA 1
ATOM 1309 C C . LEU A 1 164 ? 0.296 -4.084 13.411 1.00 88.25 164 LEU A C 1
ATOM 1311 O O . LEU A 1 164 ? -0.757 -3.528 13.730 1.00 88.25 164 LEU A O 1
ATOM 1315 N N . VAL A 1 165 ? 0.348 -5.237 12.742 1.00 82.19 165 VAL A N 1
ATOM 1316 C CA . VAL A 1 165 ? -0.802 -6.045 12.299 1.00 82.19 165 VAL A CA 1
ATOM 1317 C C . VAL A 1 165 ? -0.820 -7.390 13.004 1.00 82.19 165 VAL A C 1
ATOM 1319 O O . VAL A 1 165 ? -1.944 -7.862 13.270 1.00 82.19 165 VAL A O 1
#